Protein AF-G0ER15-F1 (afdb_monomer)

Nearest PDB structures (foldseek):
  7dgq-assembly1_B4  TM=2.755E-01  e=6.341E+00  Bos taurus

Solvent-accessible surface area (backbone atoms only — not comparable to full-atom values): 5837 Å² total; per-residue (Å²): 134,84,82,77,78,90,51,101,78,52,51,32,59,60,41,42,34,57,52,46,57,69,34,76,68,23,51,53,34,45,20,52,54,50,16,63,75,69,75,44,91,45,53,41,68,58,52,49,43,34,42,40,86,92,47,91,86,38,75,68,53,70,68,59,52,52,49,53,39,52,54,33,47,76,68,66,45,87,69,47,60,48,25,57,38,28,49,28,46,77,70,81,41,79,70,76,86,79,134

Radius of gyration: 13.3 Å; Cα contacts (8 Å, |Δi|>4): 97; chains: 1; bounding box: 30×38×35 Å

Sequence (99 aa):
MVSVKIGNDINQHEALYSLASRYPGSIEGLAQAMGRRLGRQMYPNVLRNKLRPGIDTHHLNFEEYSLILELCEEAKLDGWQIPMRALCWRHGMVAIPLP

InterPro domains:
  IPR009679 Bacteriophage 186, CII-like [PF06892] (12-99)

Organism: Cupriavidus necator (strain ATCC 43291 / DSM 13513 / CCUG 52238 / LMG 8453 / N-1) (NCBI:txid1042878)

Foldseek 3Di:
DPPPPPDLPDALLNVLQVLQQPFVVGLQVLQVVVCVVVVHHRDSVLSCLQRDPPRPPRHDDPVNSVVSLVSSVVSVPPPSCVSVQSVQSVVVGGDDDDD

Mean predicted aligned error: 5.2 Å

Secondary structure (DSSP, 8-state):
-------TT--HHHHHHHHHHTSTTHHHHHHHHHHHHTTS---HHHHHHHHSTT--SS---HHHHHHHHHHHHHTT-TTTTHHHHHHHHHTT-------

Structure (mmCIF, N/CA/C/O backbone):
data_AF-G0ER15-F1
#
_entry.id   AF-G0ER15-F1
#
loop_
_atom_site.group_PDB
_atom_site.id
_atom_site.type_symbol
_atom_site.label_atom_id
_atom_site.label_alt_id
_atom_site.label_comp_id
_atom_site.label_asym_id
_atom_site.label_entity_id
_atom_site.label_seq_id
_atom_site.pdbx_PDB_ins_code
_atom_site.Cartn_x
_atom_site.Cartn_y
_atom_site.Cartn_z
_atom_site.occupancy
_atom_site.B_iso_or_equiv
_atom_site.auth_seq_id
_atom_site.auth_comp_id
_atom_site.auth_asym_id
_atom_site.auth_atom_id
_atom_site.pdbx_PDB_model_num
ATOM 1 N N . MET A 1 1 ? -14.832 -6.820 -16.062 1.00 32.91 1 MET A N 1
ATOM 2 C CA . MET A 1 1 ? -13.461 -7.363 -16.185 1.00 32.91 1 MET A CA 1
ATOM 3 C C . MET A 1 1 ? -12.517 -6.191 -16.404 1.00 32.91 1 MET A C 1
ATOM 5 O O . MET A 1 1 ? -12.464 -5.663 -17.505 1.00 32.91 1 MET A O 1
ATOM 9 N N . VAL A 1 2 ? -11.864 -5.699 -15.350 1.00 35.69 2 VAL A N 1
ATOM 10 C CA . VAL A 1 2 ? -10.819 -4.677 -15.507 1.00 35.69 2 VAL A CA 1
ATOM 11 C C . VAL A 1 2 ? -9.559 -5.423 -15.927 1.00 35.69 2 VAL A C 1
ATOM 13 O O . VAL A 1 2 ? -9.053 -6.247 -15.173 1.00 35.69 2 VAL A O 1
ATOM 16 N N . SER A 1 3 ? -9.116 -5.197 -17.162 1.00 35.44 3 SER A N 1
ATOM 17 C CA . SER A 1 3 ? -7.884 -5.778 -17.691 1.00 35.44 3 SER A CA 1
ATOM 18 C C . SER A 1 3 ? -6.703 -5.184 -16.925 1.00 35.44 3 SER A C 1
ATOM 20 O O . SER A 1 3 ? -6.304 -4.041 -17.159 1.00 35.44 3 SER A O 1
ATOM 22 N N . VAL A 1 4 ? -6.186 -5.928 -15.948 1.00 46.97 4 VAL A N 1
ATOM 23 C CA . VAL A 1 4 ? -4.938 -5.588 -15.267 1.00 46.97 4 VAL A CA 1
ATOM 24 C C . VAL A 1 4 ? -3.830 -5.847 -16.279 1.00 46.97 4 VAL A C 1
ATOM 26 O O . VAL A 1 4 ? -3.452 -6.992 -16.515 1.00 46.97 4 VAL A O 1
ATOM 29 N N . LYS A 1 5 ? -3.347 -4.784 -16.933 1.00 44.53 5 LYS A N 1
ATOM 30 C CA . LYS A 1 5 ? -2.142 -4.853 -17.762 1.00 44.53 5 LYS A CA 1
ATOM 31 C C . LYS A 1 5 ? -1.021 -5.423 -16.893 1.00 44.53 5 LYS A C 1
ATOM 33 O O . LYS A 1 5 ? -0.553 -4.751 -15.982 1.00 44.53 5 LYS A O 1
ATOM 38 N N . ILE A 1 6 ? -0.590 -6.651 -17.163 1.00 51.06 6 ILE A N 1
ATOM 39 C CA . ILE A 1 6 ? 0.657 -7.195 -16.619 1.00 51.06 6 ILE A CA 1
ATOM 40 C C . ILE A 1 6 ? 1.770 -6.605 -17.489 1.00 51.06 6 ILE A C 1
ATOM 42 O O . ILE A 1 6 ? 2.244 -7.224 -18.434 1.00 51.06 6 ILE A O 1
ATOM 46 N N . GLY A 1 7 ? 2.054 -5.320 -17.278 1.00 46.75 7 GLY A N 1
ATOM 47 C CA . GLY A 1 7 ? 3.042 -4.575 -18.042 1.00 46.75 7 GLY A CA 1
ATOM 48 C C . GLY A 1 7 ? 4.376 -4.596 -17.319 1.00 46.75 7 GLY A C 1
ATOM 49 O O . GLY A 1 7 ? 4.464 -4.119 -16.191 1.00 46.75 7 GLY A O 1
ATOM 50 N N . ASN A 1 8 ? 5.403 -5.092 -18.000 1.00 52.25 8 ASN A N 1
ATOM 51 C CA . ASN A 1 8 ? 6.812 -5.049 -17.600 1.00 52.25 8 ASN A CA 1
ATOM 52 C C . ASN A 1 8 ? 7.324 -3.632 -17.239 1.00 52.25 8 ASN A C 1
ATOM 54 O O . ASN A 1 8 ? 8.384 -3.493 -16.639 1.00 52.25 8 ASN A O 1
ATOM 58 N N . ASP A 1 9 ? 6.549 -2.599 -17.595 1.00 55.41 9 ASP A N 1
ATOM 59 C CA . ASP A 1 9 ? 6.850 -1.172 -17.440 1.00 55.41 9 ASP A CA 1
ATOM 60 C C . ASP A 1 9 ? 6.028 -0.472 -16.340 1.00 55.41 9 ASP A C 1
ATOM 62 O O . ASP A 1 9 ? 6.046 0.755 -16.237 1.00 55.41 9 ASP A O 1
ATOM 66 N N . ILE A 1 10 ? 5.256 -1.205 -15.528 1.00 71.56 10 ILE A N 1
ATOM 67 C CA . ILE A 1 10 ? 4.477 -0.575 -14.455 1.00 71.56 10 ILE A CA 1
ATOM 68 C C . ILE A 1 10 ? 5.422 -0.020 -13.386 1.00 71.56 10 ILE A C 1
ATOM 70 O O . ILE A 1 10 ? 6.165 -0.758 -12.742 1.00 71.56 10 ILE A O 1
ATOM 74 N N . ASN A 1 11 ? 5.345 1.290 -13.148 1.00 87.31 11 ASN A N 1
ATOM 75 C CA . ASN A 1 11 ? 6.025 1.928 -12.030 1.00 87.31 11 ASN A CA 1
ATOM 76 C C . ASN A 1 11 ? 5.450 1.399 -10.704 1.00 87.31 11 ASN A C 1
ATOM 78 O O . ASN A 1 11 ? 4.236 1.415 -10.487 1.00 87.31 11 ASN A O 1
ATOM 82 N N . GLN A 1 12 ? 6.316 0.963 -9.787 1.00 90.75 12 GLN A N 1
ATOM 83 C CA . GLN A 1 12 ? 5.904 0.381 -8.508 1.00 90.75 12 GLN A CA 1
ATOM 84 C C . GLN A 1 12 ? 5.039 1.330 -7.660 1.00 90.75 12 GLN A C 1
ATOM 86 O O . GLN A 1 12 ? 4.177 0.874 -6.912 1.00 90.75 12 GLN A O 1
ATOM 91 N N . HIS A 1 13 ? 5.244 2.645 -7.784 1.00 90.06 13 HIS A N 1
ATOM 92 C CA . HIS A 1 13 ? 4.464 3.658 -7.076 1.00 90.06 13 HIS A CA 1
ATOM 93 C C . HIS A 1 13 ? 3.063 3.805 -7.683 1.00 90.06 13 HIS A C 1
ATOM 95 O O . HIS A 1 13 ? 2.077 3.821 -6.951 1.00 90.06 13 HIS A O 1
ATOM 101 N N . GLU A 1 14 ? 2.942 3.829 -9.011 1.00 91.25 14 GLU A N 1
ATOM 102 C CA . GLU A 1 14 ? 1.634 3.855 -9.681 1.00 91.25 14 GLU A CA 1
ATOM 103 C C . GLU A 1 14 ? 0.825 2.588 -9.385 1.00 91.25 14 GLU A C 1
ATOM 105 O O . GLU A 1 14 ? -0.373 2.665 -9.100 1.00 91.25 14 GLU A O 1
ATOM 110 N N . ALA A 1 15 ? 1.489 1.426 -9.376 1.00 93.56 15 ALA A N 1
ATOM 111 C CA . ALA A 1 15 ? 0.881 0.169 -8.955 1.00 93.56 15 ALA A CA 1
ATOM 112 C C . ALA A 1 15 ? 0.342 0.254 -7.524 1.00 93.56 15 ALA A C 1
ATOM 114 O O . ALA A 1 15 ? -0.790 -0.161 -7.267 1.00 93.56 15 ALA A O 1
ATOM 115 N N . LEU A 1 16 ? 1.142 0.798 -6.601 1.00 95.12 16 LEU A N 1
ATOM 116 C CA . LEU A 1 16 ? 0.761 0.938 -5.201 1.00 95.12 16 LEU A CA 1
ATOM 117 C C . LEU A 1 16 ? -0.414 1.903 -5.029 1.00 95.12 16 LEU A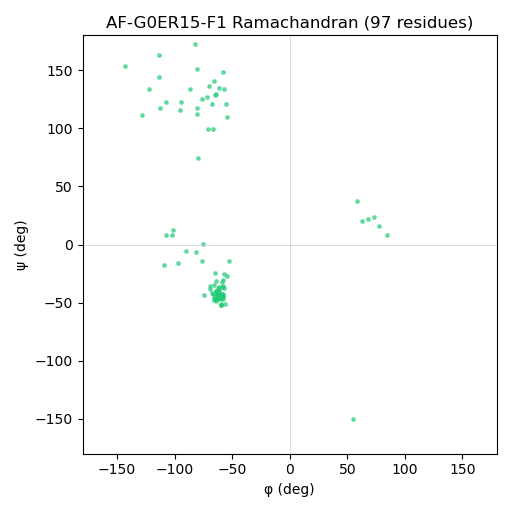 C 1
ATOM 119 O O . LEU A 1 16 ? -1.361 1.577 -4.319 1.00 95.12 16 LEU A O 1
ATOM 123 N N . TYR A 1 17 ? -0.395 3.054 -5.707 1.00 93.94 17 TYR A N 1
ATOM 124 C CA . TYR A 1 17 ? -1.503 4.011 -5.686 1.00 93.94 17 TYR A CA 1
ATOM 125 C C . TYR A 1 17 ? -2.801 3.378 -6.199 1.00 93.94 17 TYR A C 1
ATOM 127 O O . TYR A 1 17 ? -3.848 3.472 -5.554 1.00 93.94 17 TYR A O 1
ATOM 135 N N . SER A 1 18 ? -2.725 2.677 -7.333 1.00 93.88 18 SER A N 1
ATOM 136 C CA . SER A 1 18 ? -3.863 1.966 -7.919 1.00 93.88 18 SER A CA 1
ATOM 137 C C . SER A 1 18 ? -4.413 0.896 -6.971 1.00 93.88 18 SER A C 1
ATOM 139 O O . SER A 1 18 ? -5.622 0.829 -6.743 1.00 93.88 18 SER A O 1
ATOM 141 N N . LEU A 1 19 ? -3.544 0.093 -6.353 1.00 96.12 19 LEU A N 1
ATOM 142 C CA . LEU A 1 19 ? -3.931 -0.895 -5.347 1.00 96.12 19 LEU A CA 1
ATOM 143 C C . LEU A 1 19 ? -4.615 -0.240 -4.136 1.00 96.12 19 LEU A C 1
ATOM 145 O O . LEU A 1 19 ? -5.734 -0.620 -3.800 1.00 96.12 19 LEU A O 1
ATOM 149 N N . ALA A 1 20 ? -3.992 0.780 -3.545 1.00 96.19 20 ALA A N 1
ATOM 150 C CA . ALA A 1 20 ? -4.511 1.494 -2.381 1.00 96.19 20 ALA A CA 1
ATOM 151 C C . ALA A 1 20 ? -5.888 2.127 -2.642 1.00 96.19 20 ALA A C 1
ATOM 153 O O . ALA A 1 20 ? -6.760 2.109 -1.776 1.00 96.19 20 ALA A O 1
ATOM 154 N N . SER A 1 21 ? -6.124 2.635 -3.856 1.00 95.38 21 SER A N 1
ATOM 155 C CA . SER A 1 21 ? -7.409 3.234 -4.241 1.00 95.38 21 SER A CA 1
ATOM 156 C C . SER A 1 21 ? -8.577 2.238 -4.261 1.00 95.38 21 SER A C 1
ATOM 158 O O . SER A 1 21 ? -9.728 2.646 -4.090 1.00 95.38 21 SER A O 1
ATOM 160 N N . ARG A 1 22 ? -8.277 0.941 -4.433 1.00 96.81 22 ARG A N 1
ATOM 161 C CA . ARG A 1 22 ? -9.243 -0.167 -4.469 1.00 96.81 22 ARG A CA 1
ATOM 162 C C . ARG A 1 22 ? -9.517 -0.775 -3.091 1.00 96.81 22 ARG A C 1
ATOM 164 O O . ARG A 1 22 ? -10.382 -1.641 -2.994 1.00 96.81 22 ARG A O 1
ATOM 171 N N . TYR A 1 23 ? -8.803 -0.350 -2.048 1.00 98.38 23 TYR A N 1
ATOM 172 C CA . TYR A 1 23 ? -8.999 -0.861 -0.692 1.00 98.38 23 TYR A CA 1
ATOM 173 C C . TYR A 1 23 ? -10.449 -0.658 -0.206 1.00 98.38 23 TYR A C 1
ATOM 175 O O . TYR A 1 23 ? -11.084 0.321 -0.610 1.00 98.38 23 TYR A O 1
ATOM 183 N N . PRO A 1 24 ? -11.016 -1.537 0.647 1.00 97.94 24 PRO A N 1
ATOM 184 C CA . PRO A 1 24 ? -12.337 -1.314 1.230 1.00 97.94 24 PRO A CA 1
ATOM 185 C C . PRO A 1 24 ? -12.422 0.027 1.972 1.00 97.94 24 PRO A C 1
ATOM 187 O O . PRO A 1 24 ? -11.671 0.289 2.908 1.00 97.94 24 PRO A O 1
ATOM 190 N N . GLY A 1 25 ? -13.340 0.897 1.548 1.00 96.94 25 GLY A N 1
ATOM 191 C CA . GLY A 1 25 ? -13.402 2.276 2.048 1.00 96.94 25 GLY A CA 1
ATOM 192 C C . GLY A 1 25 ? -12.356 3.216 1.434 1.00 96.94 25 GLY A C 1
ATOM 193 O O . GLY A 1 25 ? -12.137 4.300 1.965 1.00 96.94 25 GLY A O 1
ATOM 194 N N . SER A 1 26 ? -11.728 2.824 0.322 1.00 96.06 26 SER A N 1
ATOM 195 C CA . SER A 1 26 ? -10.701 3.577 -0.403 1.00 96.06 26 SER A CA 1
ATOM 196 C C . SER A 1 26 ? -9.519 3.984 0.496 1.00 96.06 26 SER A C 1
ATOM 198 O O . SER A 1 26 ? -9.181 3.293 1.460 1.00 96.06 26 SER A O 1
ATOM 200 N N . ILE A 1 27 ? -8.871 5.107 0.182 1.00 96.81 27 ILE A N 1
ATOM 201 C CA . ILE A 1 27 ? -7.739 5.652 0.943 1.00 96.81 27 ILE A CA 1
ATOM 202 C C . ILE A 1 27 ? -8.118 5.949 2.399 1.00 96.81 27 ILE A C 1
ATOM 204 O O . ILE A 1 27 ? -7.283 5.818 3.290 1.00 96.81 27 ILE A O 1
ATOM 208 N N . GLU A 1 28 ? -9.365 6.328 2.664 1.00 97.75 28 GLU A N 1
ATOM 209 C CA . GLU A 1 28 ? -9.876 6.604 4.004 1.00 97.75 28 GLU A CA 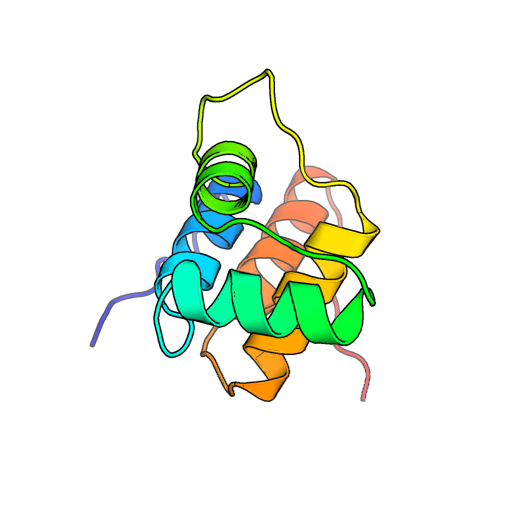1
ATOM 210 C C . GLU A 1 28 ? -9.891 5.337 4.869 1.00 97.75 28 GLU A C 1
ATOM 212 O O . GLU A 1 28 ? -9.382 5.349 5.993 1.00 97.75 28 GLU A O 1
ATOM 217 N N . GLY A 1 29 ? -10.412 4.234 4.326 1.00 98.31 29 GLY A N 1
ATOM 218 C CA . GLY A 1 29 ? -10.408 2.929 4.986 1.00 98.31 29 GLY A CA 1
ATOM 219 C C . GLY A 1 29 ? -8.991 2.404 5.209 1.00 98.31 29 GLY A C 1
ATOM 220 O O . GLY A 1 29 ? -8.664 1.951 6.309 1.00 98.31 29 GLY A O 1
ATOM 221 N N . LEU A 1 30 ? -8.118 2.553 4.209 1.00 98.44 30 LEU A N 1
ATOM 222 C CA . LEU A 1 30 ? -6.717 2.148 4.319 1.00 98.44 30 LEU A CA 1
ATOM 223 C C . LEU A 1 30 ? -5.980 2.958 5.391 1.00 98.44 30 LEU A C 1
ATOM 225 O O . LEU A 1 30 ? -5.291 2.383 6.229 1.00 98.44 30 LEU A O 1
ATOM 229 N N . ALA A 1 31 ? -6.160 4.281 5.422 1.00 98.19 31 ALA A N 1
ATOM 230 C CA . ALA A 1 31 ? -5.569 5.140 6.443 1.00 98.19 31 ALA A CA 1
ATOM 231 C C . ALA A 1 31 ? -6.027 4.732 7.849 1.00 98.19 31 ALA A C 1
ATOM 233 O O . ALA A 1 31 ? -5.208 4.640 8.763 1.00 98.19 31 ALA A O 1
ATOM 234 N N . GLN A 1 32 ? -7.313 4.419 8.024 1.00 98.31 32 GLN A N 1
ATOM 235 C CA . GLN A 1 32 ? -7.819 3.935 9.303 1.00 98.31 32 GLN A CA 1
ATOM 236 C C . GLN A 1 32 ? -7.169 2.602 9.707 1.00 98.31 32 GLN A C 1
ATOM 238 O O . GLN A 1 32 ? -6.743 2.458 10.855 1.00 98.31 32 GLN A O 1
ATOM 243 N N . ALA A 1 33 ? -7.068 1.643 8.784 1.00 98.44 33 ALA A N 1
ATOM 244 C CA . ALA A 1 33 ? -6.446 0.344 9.034 1.00 98.44 33 ALA A CA 1
ATOM 245 C C 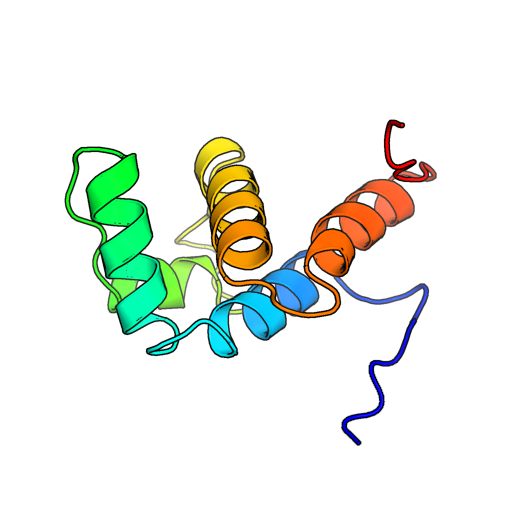. ALA A 1 33 ? -4.953 0.477 9.382 1.00 98.44 33 ALA A C 1
ATOM 247 O O . ALA A 1 33 ? -4.503 -0.065 10.395 1.00 98.44 33 ALA A O 1
ATOM 248 N N . MET A 1 34 ? -4.210 1.283 8.616 1.00 98.25 34 MET A N 1
ATOM 249 C CA . MET A 1 34 ? -2.812 1.613 8.903 1.00 98.25 34 MET A CA 1
ATOM 250 C C . MET A 1 34 ? -2.663 2.263 10.277 1.00 98.25 34 MET A C 1
ATOM 252 O O . MET A 1 34 ? -1.772 1.894 11.036 1.00 98.25 34 MET A O 1
ATOM 256 N N . GLY A 1 35 ? -3.542 3.206 10.626 1.00 97.50 35 GLY A N 1
ATOM 257 C CA . GLY A 1 35 ? -3.471 3.888 11.913 1.00 97.50 35 GLY A CA 1
ATOM 258 C C . GLY A 1 35 ? -3.657 2.943 13.104 1.00 97.50 35 GLY A C 1
ATOM 259 O O . GLY A 1 35 ? -2.953 3.057 14.106 1.00 97.50 35 GLY A O 1
ATOM 260 N N . ARG A 1 36 ? -4.551 1.952 12.969 1.00 97.62 36 ARG A N 1
ATOM 261 C CA . ARG A 1 36 ? -4.736 0.896 13.977 1.00 97.62 36 ARG A CA 1
ATOM 262 C C . ARG A 1 36 ? -3.491 0.020 14.118 1.00 97.62 36 ARG A C 1
ATOM 264 O O . ARG A 1 36 ? -3.064 -0.223 15.240 1.00 97.62 36 ARG A O 1
ATOM 271 N N . ARG A 1 37 ? -2.899 -0.430 13.005 1.00 97.12 37 ARG A N 1
ATOM 272 C CA . ARG A 1 37 ? -1.715 -1.311 13.017 1.00 97.12 37 ARG A CA 1
ATOM 273 C C . ARG A 1 37 ? -0.452 -0.613 13.519 1.00 97.12 37 ARG A C 1
ATOM 275 O O . ARG A 1 37 ? 0.311 -1.211 14.263 1.00 97.12 37 ARG A O 1
ATOM 282 N N . LEU A 1 38 ? -0.256 0.654 13.158 1.00 95.06 38 LEU A N 1
ATOM 283 C CA . LEU A 1 38 ? 0.922 1.433 13.551 1.00 95.06 38 LEU A CA 1
ATOM 284 C C . LEU A 1 38 ? 0.824 2.028 14.966 1.00 95.06 38 LEU A C 1
ATOM 286 O O . LEU A 1 38 ? 1.776 2.661 15.416 1.00 95.06 38 LEU A O 1
ATOM 290 N N . GLY A 1 39 ? -0.327 1.913 15.642 1.00 95.69 39 GLY A N 1
ATOM 291 C CA . GLY A 1 39 ? -0.549 2.532 16.954 1.00 95.69 39 GLY A CA 1
ATOM 292 C C . GLY A 1 39 ? -0.480 4.066 16.941 1.00 95.69 39 GLY A C 1
ATOM 293 O O . GLY A 1 39 ? -0.263 4.685 17.980 1.00 95.69 39 GLY A O 1
ATOM 294 N N . ARG A 1 40 ? -0.641 4.698 15.771 1.00 93.94 40 ARG A N 1
ATOM 295 C CA . ARG A 1 40 ? -0.604 6.157 15.594 1.00 93.94 40 ARG A CA 1
ATOM 2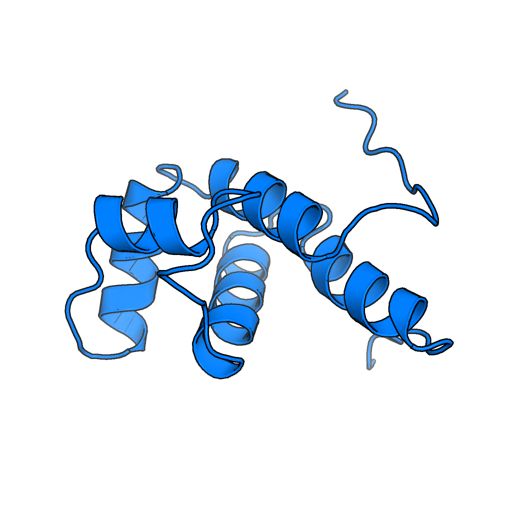96 C C . ARG A 1 40 ? -1.615 6.599 14.556 1.00 93.94 40 ARG A C 1
ATOM 298 O O . ARG A 1 40 ? -1.930 5.863 13.630 1.00 93.94 40 ARG A O 1
ATOM 305 N N . GLN A 1 41 ? -2.083 7.835 14.656 1.00 95.31 41 GLN A N 1
ATOM 306 C CA . GLN A 1 41 ? -3.019 8.365 13.674 1.00 95.31 41 GLN 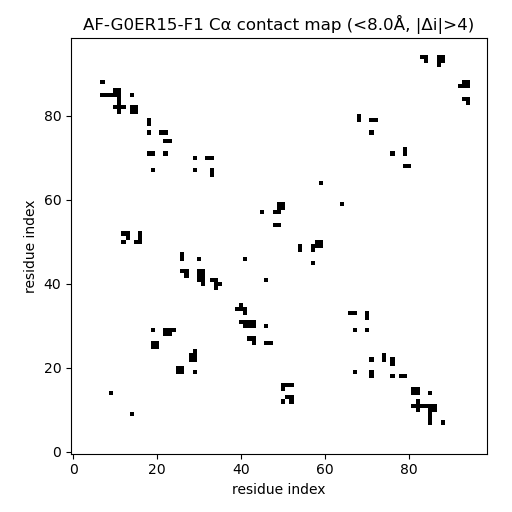A CA 1
ATOM 307 C C . GLN A 1 41 ? -2.373 8.465 12.283 1.00 95.31 41 GLN A C 1
ATOM 309 O O . GLN A 1 41 ? -1.304 9.055 12.115 1.00 95.31 41 GLN A O 1
ATOM 314 N N . MET A 1 42 ? -3.053 7.908 11.281 1.00 96.00 42 MET A N 1
ATOM 315 C CA . MET A 1 42 ? -2.745 8.098 9.867 1.00 96.00 42 MET A CA 1
ATOM 316 C C . MET A 1 42 ? -3.889 8.886 9.236 1.00 96.00 42 MET A C 1
ATOM 318 O O . MET A 1 42 ? -5.034 8.437 9.228 1.00 96.00 42 MET A O 1
ATOM 322 N N . TYR A 1 43 ? -3.587 10.081 8.735 1.00 96.12 43 TYR A N 1
ATOM 323 C CA . TYR A 1 43 ? -4.596 10.949 8.138 1.00 96.12 43 TYR A CA 1
ATOM 324 C C . TYR A 1 43 ? -4.780 10.620 6.646 1.00 96.12 43 TYR A C 1
ATOM 326 O O . TYR A 1 43 ? -3.779 10.531 5.927 1.00 96.12 43 TYR A O 1
ATOM 334 N N . PRO A 1 44 ? -6.021 10.493 6.135 1.00 96.12 44 PRO A N 1
ATOM 335 C CA . PRO A 1 44 ? -6.266 10.138 4.733 1.00 96.12 44 PRO A CA 1
ATOM 336 C C . PRO A 1 44 ? -5.647 11.103 3.715 1.00 96.12 44 PRO A C 1
ATOM 338 O O . PRO A 1 44 ? -5.182 10.680 2.661 1.00 96.12 44 PRO A O 1
ATOM 341 N N . ASN A 1 45 ? -5.609 12.404 4.013 1.00 94.62 45 ASN A N 1
ATOM 342 C CA . ASN A 1 45 ? -4.967 13.408 3.157 1.00 94.62 45 ASN A CA 1
ATOM 343 C C . ASN A 1 45 ? -3.441 13.228 3.098 1.00 94.62 45 ASN A C 1
ATOM 345 O O . ASN A 1 45 ? -2.864 13.306 2.018 1.00 94.62 45 ASN A O 1
ATOM 349 N N . VAL A 1 46 ? -2.798 12.930 4.231 1.00 94.19 46 VAL A N 1
ATOM 350 C CA . VAL A 1 46 ? -1.362 12.637 4.295 1.00 94.19 46 VAL A CA 1
ATOM 351 C C . VAL A 1 46 ? -1.058 11.359 3.524 1.00 94.19 46 VAL A C 1
ATOM 353 O O . VAL A 1 46 ? -0.151 11.361 2.698 1.00 94.19 46 VAL A O 1
ATOM 356 N N . LEU A 1 47 ? -1.839 10.292 3.724 1.00 95.94 47 LEU A N 1
ATOM 357 C CA . LEU A 1 47 ? -1.661 9.037 2.991 1.00 95.94 47 LEU A CA 1
ATOM 358 C C . LEU A 1 47 ? -1.858 9.227 1.480 1.00 95.94 47 LEU A C 1
ATOM 360 O O . LEU A 1 47 ? -1.046 8.758 0.686 1.00 95.94 47 LEU A O 1
ATOM 364 N N . ARG A 1 48 ? -2.890 9.974 1.074 1.00 93.81 48 ARG A N 1
ATOM 365 C CA . ARG A 1 48 ? -3.120 10.329 -0.331 1.00 93.81 48 ARG A CA 1
ATOM 366 C C . ARG A 1 48 ? -1.929 11.086 -0.914 1.00 93.81 48 ARG A C 1
ATOM 368 O O . ARG A 1 48 ? -1.499 10.751 -2.010 1.00 93.81 48 ARG A O 1
ATOM 375 N N . ASN A 1 49 ? -1.379 12.057 -0.185 1.00 93.38 49 ASN A N 1
ATOM 376 C CA . ASN A 1 49 ? -0.201 12.797 -0.634 1.00 93.38 49 ASN A CA 1
ATOM 377 C C . ASN A 1 49 ? 1.031 11.897 -0.756 1.00 93.38 49 ASN A C 1
ATOM 379 O O . ASN A 1 49 ? 1.767 12.021 -1.726 1.00 93.38 49 ASN A O 1
ATOM 383 N N . LYS A 1 50 ? 1.213 10.968 0.187 1.00 93.44 50 LYS A N 1
ATOM 384 C CA . LYS A 1 50 ? 2.305 9.988 0.166 1.00 93.44 50 LYS A CA 1
ATOM 385 C C . LYS A 1 50 ? 2.247 9.020 -1.019 1.00 93.44 50 LYS A C 1
ATOM 387 O O . LYS A 1 50 ? 3.290 8.542 -1.446 1.00 93.44 50 LYS A O 1
ATOM 392 N N . LEU A 1 51 ? 1.044 8.700 -1.496 1.00 92.19 51 LEU A N 1
ATOM 393 C CA . LEU A 1 51 ? 0.809 7.729 -2.568 1.00 92.19 51 LEU A CA 1
ATOM 394 C C . LEU A 1 51 ? 0.633 8.363 -3.954 1.00 92.19 51 LEU A C 1
ATOM 396 O O . LEU A 1 51 ? 0.612 7.649 -4.954 1.00 92.19 51 LEU A O 1
ATOM 400 N N . ARG A 1 52 ? 0.391 9.674 -4.042 1.00 87.94 52 ARG A N 1
ATOM 401 C CA . ARG A 1 52 ? 0.089 10.312 -5.325 1.00 87.94 52 ARG A CA 1
ATOM 402 C C . ARG A 1 52 ? 1.361 10.363 -6.183 1.00 87.94 52 ARG A C 1
ATOM 404 O O . ARG A 1 52 ? 2.355 10.940 -5.738 1.00 87.94 52 ARG A O 1
ATOM 411 N N . PRO A 1 53 ? 1.328 9.861 -7.432 1.00 80.62 53 PRO A N 1
ATOM 412 C CA . PRO A 1 53 ? 2.441 10.042 -8.356 1.00 80.62 53 PRO A CA 1
ATOM 413 C C . PRO A 1 53 ? 2.754 11.536 -8.550 1.00 80.62 53 PRO A C 1
ATOM 415 O O . PRO A 1 53 ? 1.838 12.341 -8.734 1.00 80.62 53 PRO A O 1
ATOM 418 N N . GLY A 1 54 ? 4.036 11.904 -8.493 1.00 77.88 54 GLY A N 1
ATOM 419 C CA . GLY A 1 54 ? 4.508 13.281 -8.689 1.00 77.88 54 GLY A CA 1
ATOM 420 C C . GLY A 1 54 ? 4.473 14.194 -7.455 1.00 77.88 54 GLY A C 1
ATOM 421 O O . GLY A 1 54 ? 4.693 15.393 -7.600 1.00 77.88 54 GLY A O 1
ATOM 422 N N . ILE A 1 55 ? 4.178 13.674 -6.254 1.00 77.56 55 ILE A N 1
ATOM 423 C CA . ILE A 1 55 ? 4.421 14.403 -4.998 1.00 77.56 55 ILE A CA 1
ATOM 424 C C . ILE A 1 55 ? 5.769 13.975 -4.411 1.00 77.56 55 ILE A C 1
ATOM 426 O O . ILE A 1 55 ? 5.927 12.845 -3.955 1.00 77.56 55 ILE A O 1
ATOM 430 N N . ASP A 1 56 ? 6.705 14.924 -4.344 1.00 73.25 56 ASP A N 1
ATOM 431 C CA . ASP A 1 56 ? 8.092 14.665 -3.924 1.00 73.25 56 ASP A CA 1
ATOM 432 C C . ASP A 1 56 ? 8.389 15.096 -2.477 1.00 73.25 56 ASP A C 1
ATOM 434 O O . ASP A 1 56 ? 9.533 15.124 -2.042 1.00 73.25 56 ASP A O 1
ATOM 438 N N . THR A 1 57 ? 7.363 15.489 -1.720 1.00 76.50 57 THR A N 1
ATOM 439 C CA . THR A 1 57 ? 7.525 16.037 -0.358 1.00 76.50 57 THR A CA 1
ATOM 440 C C . THR A 1 57 ? 7.031 15.103 0.738 1.00 76.50 57 THR A C 1
ATOM 442 O O . THR A 1 57 ? 7.371 15.279 1.905 1.00 76.50 57 THR A O 1
ATOM 445 N N . HIS A 1 58 ? 6.210 14.119 0.384 1.00 80.19 58 HIS A N 1
ATOM 446 C CA . HIS A 1 58 ? 5.622 13.169 1.315 1.00 80.19 58 HIS A CA 1
ATOM 447 C C . HIS A 1 58 ? 5.917 11.778 0.779 1.00 80.19 58 HIS A C 1
ATOM 449 O O . HIS A 1 58 ? 5.385 11.389 -0.253 1.00 80.19 58 HIS A O 1
ATOM 455 N N . HIS A 1 59 ? 6.771 11.034 1.473 1.00 85.38 59 HIS A N 1
ATOM 456 C CA . HIS A 1 59 ? 7.167 9.699 1.043 1.00 85.38 59 HIS A CA 1
ATOM 457 C C . HIS A 1 59 ? 6.653 8.643 2.014 1.00 85.38 59 HIS A C 1
ATOM 459 O O . HIS A 1 59 ? 6.604 8.856 3.232 1.00 85.38 59 HIS A O 1
ATOM 465 N N . LEU A 1 60 ? 6.269 7.495 1.460 1.00 91.19 60 LEU A N 1
ATOM 466 C CA . LEU A 1 60 ? 6.170 6.268 2.236 1.00 91.19 60 LEU A CA 1
ATOM 467 C C . LEU A 1 60 ? 7.576 5.808 2.605 1.00 91.19 60 LEU A C 1
ATOM 469 O O . LEU A 1 60 ? 8.474 5.809 1.762 1.00 91.19 60 LEU A O 1
ATOM 473 N N . ASN A 1 61 ? 7.756 5.384 3.852 1.00 91.81 61 ASN A N 1
ATOM 474 C CA . ASN A 1 61 ? 8.901 4.546 4.188 1.00 91.81 61 ASN A CA 1
ATOM 475 C C . ASN A 1 61 ? 8.605 3.075 3.829 1.00 91.81 61 ASN A C 1
ATOM 477 O O . ASN A 1 61 ? 7.489 2.726 3.437 1.00 91.81 61 ASN A O 1
ATOM 481 N N . PHE A 1 62 ? 9.614 2.210 3.945 1.00 92.75 62 PHE A N 1
ATOM 482 C CA . PHE A 1 62 ? 9.479 0.806 3.553 1.00 92.75 62 PHE A CA 1
ATOM 483 C C . PHE A 1 62 ? 8.485 0.027 4.431 1.00 92.75 62 PHE A C 1
ATOM 485 O O . PHE A 1 62 ? 7.731 -0.790 3.913 1.00 92.75 62 PHE A O 1
ATOM 492 N N . GLU A 1 63 ? 8.416 0.339 5.727 1.00 94.75 63 GLU A N 1
ATOM 493 C CA . GLU A 1 63 ? 7.437 -0.253 6.651 1.00 94.75 63 GLU A CA 1
ATOM 494 C C . GLU A 1 63 ? 5.998 0.087 6.244 1.00 94.75 63 GLU A C 1
ATOM 496 O O . GLU A 1 63 ? 5.140 -0.785 6.150 1.00 94.75 63 GLU A O 1
ATOM 501 N N . GLU A 1 64 ? 5.724 1.357 5.935 1.00 95.94 64 GLU A N 1
ATOM 502 C CA . GLU A 1 64 ? 4.412 1.801 5.462 1.00 95.94 64 GLU A CA 1
ATOM 503 C C . GLU A 1 64 ? 4.062 1.162 4.113 1.00 95.94 64 GLU A C 1
ATOM 505 O O . GLU A 1 64 ? 2.920 0.757 3.912 1.00 95.94 64 GLU A O 1
ATOM 510 N N . TYR A 1 65 ? 5.034 1.041 3.205 1.00 96.38 65 TYR A N 1
ATOM 511 C CA . TYR A 1 65 ? 4.861 0.346 1.930 1.00 96.38 65 TYR A CA 1
ATOM 512 C C . TYR A 1 65 ? 4.479 -1.126 2.141 1.00 96.38 65 TYR A C 1
ATOM 514 O O . TYR A 1 65 ? 3.479 -1.583 1.589 1.00 96.38 65 TYR A O 1
ATOM 522 N N . SER A 1 66 ? 5.245 -1.849 2.963 1.00 96.81 66 SER A N 1
ATOM 523 C CA . SER A 1 66 ? 5.015 -3.267 3.257 1.00 96.81 66 SER A CA 1
ATOM 524 C C . SER A 1 66 ? 3.657 -3.486 3.921 1.00 96.81 66 SER A C 1
ATOM 526 O O . SER A 1 66 ? 2.888 -4.341 3.487 1.00 96.81 66 SER A O 1
ATOM 528 N N . LEU A 1 67 ? 3.311 -2.648 4.902 1.00 98.12 67 LEU A N 1
ATOM 529 C CA . LEU A 1 67 ? 2.032 -2.720 5.602 1.00 98.12 67 LEU A CA 1
ATOM 530 C C . LEU A 1 67 ? 0.836 -2.498 4.667 1.00 98.12 67 LEU A C 1
ATOM 532 O O . LEU A 1 67 ? -0.203 -3.132 4.831 1.00 98.12 67 LEU A O 1
ATOM 536 N N . ILE A 1 68 ? 0.952 -1.607 3.677 1.00 98.12 68 ILE A N 1
ATOM 537 C CA . ILE A 1 68 ? -0.115 -1.419 2.685 1.00 98.12 68 ILE A CA 1
ATOM 538 C C . ILE A 1 68 ? -0.346 -2.713 1.897 1.00 98.12 68 ILE A C 1
ATOM 540 O O . ILE A 1 68 ? -1.501 -3.060 1.652 1.00 98.12 68 ILE A O 1
ATOM 544 N N . LEU A 1 69 ? 0.717 -3.431 1.518 1.00 98.06 69 LEU A N 1
ATOM 545 C CA . LEU A 1 69 ? 0.587 -4.710 0.816 1.00 98.06 69 LEU A CA 1
ATOM 546 C C . LEU A 1 69 ? -0.062 -5.777 1.702 1.00 98.06 69 LEU A C 1
ATOM 548 O O . LEU A 1 69 ? -1.010 -6.408 1.245 1.00 98.06 69 LEU A O 1
ATOM 552 N N . GLU A 1 70 ? 0.379 -5.906 2.958 1.00 98.25 70 GLU A N 1
ATOM 553 C CA . GLU A 1 70 ? -0.201 -6.824 3.954 1.00 98.25 70 GLU A CA 1
ATOM 554 C C . GLU A 1 70 ? -1.700 -6.562 4.136 1.00 98.25 70 GLU A C 1
ATOM 556 O O . GLU A 1 70 ? -2.523 -7.458 3.976 1.00 98.25 70 GLU A O 1
ATOM 561 N N . LEU A 1 71 ? -2.092 -5.306 4.371 1.00 98.56 71 LEU A N 1
ATOM 562 C CA . LEU A 1 71 ? -3.502 -4.947 4.530 1.00 98.56 71 LEU A CA 1
ATOM 563 C C . LEU A 1 71 ? -4.314 -5.254 3.266 1.00 98.56 71 LEU A C 1
ATOM 565 O O . LEU A 1 71 ? -5.461 -5.692 3.360 1.00 98.56 71 LEU A O 1
ATOM 569 N N . CYS A 1 72 ? -3.748 -5.015 2.080 1.00 98.44 72 CYS A N 1
ATOM 570 C CA . CYS A 1 72 ? -4.425 -5.311 0.821 1.00 98.44 72 CYS 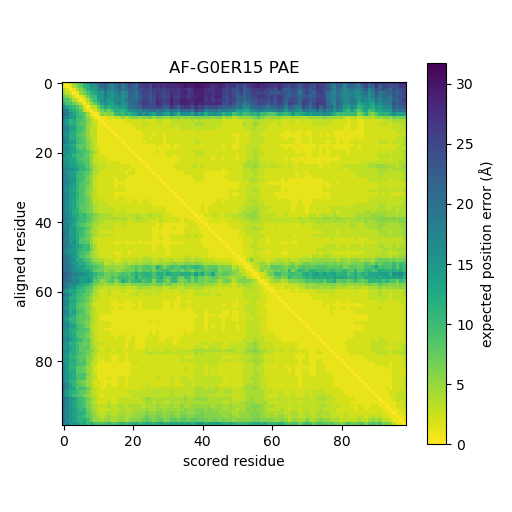A CA 1
ATOM 571 C C . CYS A 1 72 ? -4.568 -6.820 0.569 1.00 98.44 72 CYS A C 1
ATOM 573 O O . CYS A 1 72 ? -5.591 -7.248 0.030 1.00 98.44 72 CYS A O 1
ATOM 575 N N . GLU A 1 73 ? -3.579 -7.615 0.972 1.00 98.00 73 GLU A N 1
ATOM 576 C CA . GLU A 1 73 ? -3.648 -9.075 0.976 1.00 98.00 73 GLU A CA 1
ATOM 577 C C . GLU A 1 73 ? -4.724 -9.578 1.949 1.00 98.00 73 GLU A C 1
ATOM 579 O O . GLU A 1 73 ? -5.588 -10.357 1.546 1.00 98.00 73 GLU A O 1
ATOM 584 N N . GLU A 1 74 ? -4.744 -9.078 3.189 1.00 98.12 74 GLU A N 1
ATOM 585 C CA . GLU A 1 74 ? -5.764 -9.401 4.199 1.00 98.12 74 GLU A CA 1
ATOM 586 C C . GLU A 1 74 ? -7.180 -9.064 3.700 1.00 98.12 74 GLU A C 1
ATOM 588 O O . GLU A 1 74 ? -8.134 -9.816 3.920 1.00 98.12 74 GLU A O 1
ATOM 593 N N . ALA A 1 75 ? -7.315 -7.954 2.966 1.00 98.00 75 ALA A N 1
ATOM 594 C CA . ALA A 1 75 ? -8.551 -7.538 2.307 1.00 98.00 75 ALA A CA 1
ATOM 595 C C . ALA A 1 75 ? -8.887 -8.343 1.035 1.00 98.00 75 ALA A C 1
ATOM 597 O O . ALA A 1 75 ? -9.912 -8.078 0.404 1.00 98.00 75 ALA A O 1
ATOM 598 N N . LYS A 1 76 ? -8.0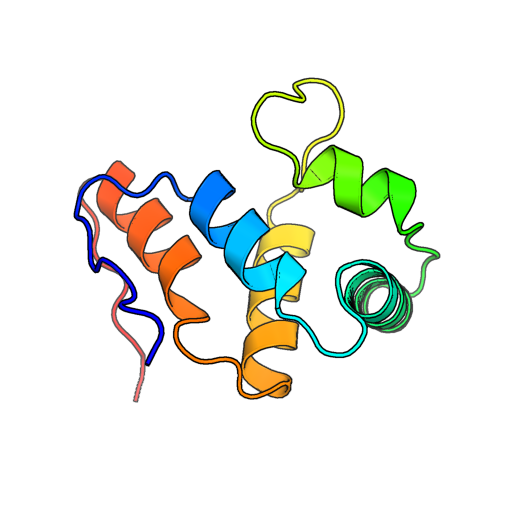55 -9.324 0.661 1.00 97.62 76 LYS A N 1
ATOM 599 C CA . LYS A 1 76 ? -8.210 -10.203 -0.509 1.00 97.62 76 LYS A CA 1
ATOM 600 C C . LYS A 1 76 ? -8.291 -9.440 -1.834 1.00 97.62 76 LYS A C 1
ATOM 602 O O . LYS A 1 76 ? -9.056 -9.807 -2.723 1.00 97.62 76 LYS A O 1
ATOM 607 N N . LEU A 1 77 ? -7.516 -8.362 -1.972 1.00 97.00 77 LEU A N 1
ATOM 608 C CA . LEU A 1 77 ? -7.450 -7.602 -3.220 1.00 97.00 77 LEU A CA 1
ATOM 609 C C . LEU A 1 77 ? -6.611 -8.333 -4.267 1.00 97.00 77 LEU A C 1
ATOM 611 O O . LEU A 1 77 ? -5.428 -8.608 -4.067 1.00 97.00 77 LEU A O 1
ATOM 615 N N . ASP A 1 78 ? -7.204 -8.558 -5.437 1.00 95.00 78 ASP A N 1
ATOM 616 C CA . ASP A 1 78 ? -6.493 -9.144 -6.567 1.00 95.00 78 ASP A CA 1
ATOM 617 C C . ASP A 1 78 ? -5.322 -8.265 -7.029 1.00 95.00 78 ASP A C 1
ATOM 619 O O . ASP A 1 78 ? -5.435 -7.042 -7.230 1.00 95.00 78 ASP A O 1
ATOM 623 N N . GLY A 1 79 ? -4.190 -8.929 -7.266 1.00 93.50 79 GLY A N 1
ATOM 624 C CA . GLY A 1 79 ? -2.968 -8.289 -7.734 1.00 93.50 79 GLY A CA 1
ATOM 625 C C . GLY A 1 79 ? -2.260 -7.460 -6.664 1.00 93.50 79 GLY A C 1
ATOM 626 O O . GLY A 1 79 ? -1.499 -6.559 -7.017 1.00 93.50 79 GLY A O 1
ATOM 627 N N . TRP A 1 80 ? -2.477 -7.744 -5.375 1.00 96.31 80 TRP A N 1
ATOM 628 C CA . TRP A 1 80 ? -1.752 -7.082 -4.287 1.00 96.31 80 TRP A CA 1
ATOM 629 C C . TRP A 1 80 ? -0.226 -7.237 -4.410 1.00 96.31 80 TRP A C 1
ATOM 631 O O . TRP A 1 80 ? 0.504 -6.355 -3.975 1.00 96.31 80 TRP A O 1
ATOM 641 N N . GLN A 1 81 ? 0.277 -8.286 -5.078 1.00 95.44 81 GLN A N 1
ATOM 642 C CA . GLN A 1 81 ? 1.717 -8.488 -5.293 1.00 95.44 81 GLN A CA 1
ATOM 643 C C . GLN A 1 81 ? 2.317 -7.589 -6.386 1.00 95.44 81 GLN A C 1
ATOM 645 O O . GLN A 1 81 ? 3.540 -7.527 -6.517 1.00 95.44 81 GLN A O 1
ATOM 650 N N . ILE A 1 82 ? 1.497 -6.937 -7.223 1.00 95.00 82 ILE A N 1
ATOM 651 C CA . ILE A 1 82 ? 1.975 -6.192 -8.402 1.00 95.00 82 ILE A CA 1
ATOM 652 C C . ILE A 1 82 ? 2.976 -5.087 -8.030 1.00 95.00 82 ILE A C 1
ATOM 654 O O . ILE A 1 82 ? 4.015 -5.030 -8.688 1.00 95.00 82 ILE A O 1
ATOM 658 N N . PRO 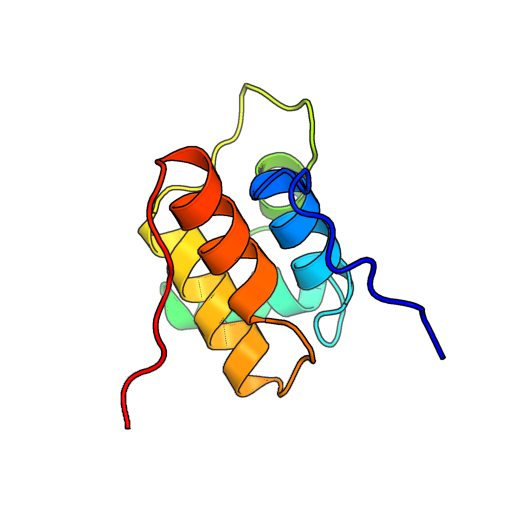A 1 83 ? 2.753 -4.255 -6.990 1.00 95.31 83 PRO A N 1
ATOM 659 C CA . PRO A 1 83 ? 3.732 -3.245 -6.598 1.00 95.31 83 PRO A CA 1
ATOM 660 C C . PRO A 1 83 ? 5.093 -3.852 -6.234 1.00 95.31 83 PRO A C 1
ATOM 662 O O . PRO A 1 83 ? 6.116 -3.350 -6.695 1.00 95.31 83 PRO A O 1
ATOM 665 N N . MET A 1 84 ? 5.113 -4.959 -5.481 1.00 95.56 84 MET A N 1
ATOM 666 C CA . MET A 1 84 ? 6.356 -5.640 -5.100 1.00 95.56 84 MET A CA 1
ATOM 667 C C . MET A 1 84 ? 7.060 -6.254 -6.315 1.00 95.56 84 MET A C 1
ATOM 669 O O . MET A 1 84 ? 8.269 -6.114 -6.477 1.00 95.56 84 MET A O 1
ATOM 673 N N . ARG A 1 85 ? 6.307 -6.888 -7.222 1.00 95.25 85 ARG A N 1
ATOM 674 C CA . ARG A 1 85 ? 6.857 -7.429 -8.476 1.00 95.25 85 ARG A CA 1
ATOM 675 C C . ARG A 1 85 ? 7.472 -6.333 -9.342 1.00 95.25 85 ARG A C 1
ATOM 677 O O . ARG A 1 85 ? 8.577 -6.523 -9.837 1.00 95.25 85 ARG A O 1
ATOM 684 N N . ALA A 1 86 ? 6.794 -5.195 -9.479 1.00 93.69 86 ALA A N 1
ATOM 685 C CA . ALA A 1 86 ? 7.307 -4.029 -10.193 1.00 93.69 86 ALA A CA 1
ATOM 686 C C . ALA A 1 86 ? 8.583 -3.471 -9.540 1.00 93.69 86 ALA A C 1
ATOM 688 O O . ALA A 1 86 ? 9.544 -3.149 -10.240 1.00 93.69 86 ALA A O 1
ATOM 689 N N . LEU A 1 87 ? 8.624 -3.409 -8.202 1.00 93.50 87 LEU A N 1
ATOM 690 C CA . LEU A 1 87 ? 9.814 -3.002 -7.457 1.00 93.50 87 LEU A CA 1
ATOM 691 C C . LEU A 1 87 ? 10.993 -3.941 -7.746 1.00 93.50 87 LEU A C 1
ATOM 693 O O . LEU A 1 87 ? 12.054 -3.466 -8.135 1.00 93.50 87 LEU A O 1
ATOM 697 N N . CYS A 1 88 ? 10.817 -5.259 -7.618 1.00 94.69 88 CYS A N 1
ATOM 698 C CA . CYS A 1 88 ? 11.870 -6.226 -7.934 1.00 94.69 88 CYS A CA 1
ATOM 699 C C . CYS A 1 88 ? 12.319 -6.124 -9.399 1.00 94.69 88 CYS A C 1
ATOM 701 O O . CYS A 1 88 ? 13.521 -6.071 -9.662 1.00 94.69 88 CYS A O 1
ATOM 703 N N . TRP A 1 89 ? 11.369 -6.026 -10.334 1.00 92.88 89 TRP A N 1
ATOM 704 C CA . TRP A 1 89 ? 11.653 -5.957 -11.767 1.00 92.88 89 TRP A CA 1
ATOM 705 C C . TRP A 1 89 ? 12.550 -4.769 -12.124 1.00 92.88 89 TRP A C 1
ATOM 707 O O . TRP A 1 89 ? 13.531 -4.925 -12.851 1.00 92.88 89 TRP A O 1
ATOM 717 N N . ARG A 1 90 ? 12.288 -3.595 -11.530 1.00 90.00 90 ARG A N 1
ATOM 718 C CA . ARG A 1 90 ? 13.112 -2.385 -11.690 1.00 90.00 90 ARG A CA 1
ATOM 719 C C . ARG A 1 90 ? 14.589 -2.606 -11.343 1.00 90.00 90 ARG A C 1
ATOM 721 O O . ARG A 1 90 ? 15.451 -1.901 -11.861 1.00 90.00 90 ARG A O 1
ATOM 728 N N . HIS A 1 91 ? 14.880 -3.566 -10.474 1.00 92.12 91 HIS A N 1
ATOM 729 C CA . HIS A 1 91 ? 16.230 -3.902 -10.035 1.00 92.12 91 HIS A CA 1
ATOM 730 C C . HIS A 1 91 ? 16.805 -5.150 -10.725 1.00 92.12 91 HIS A C 1
ATOM 732 O O . HIS A 1 91 ? 17.818 -5.675 -10.273 1.00 92.12 91 HIS A O 1
ATOM 738 N N . GLY A 1 92 ? 16.181 -5.644 -11.801 1.00 92.06 92 GLY A N 1
ATOM 739 C CA . GLY A 1 92 ? 16.606 -6.881 -12.465 1.00 92.06 92 GLY A CA 1
ATOM 740 C C . GLY A 1 92 ? 16.384 -8.129 -11.604 1.00 92.06 92 GLY A C 1
ATOM 741 O O . GLY A 1 92 ? 17.051 -9.141 -11.798 1.00 92.06 92 GLY A O 1
ATOM 742 N N . MET A 1 93 ? 15.469 -8.049 -10.635 1.00 95.31 93 MET A N 1
ATOM 743 C CA . MET A 1 93 ? 15.109 -9.136 -9.729 1.00 95.31 93 MET A CA 1
ATOM 744 C C . MET A 1 93 ? 13.671 -9.595 -9.979 1.00 95.31 93 MET A C 1
ATOM 746 O O . MET A 1 93 ? 12.852 -8.878 -10.552 1.00 95.31 93 MET A O 1
ATOM 750 N N . VAL A 1 94 ? 13.327 -10.782 -9.484 1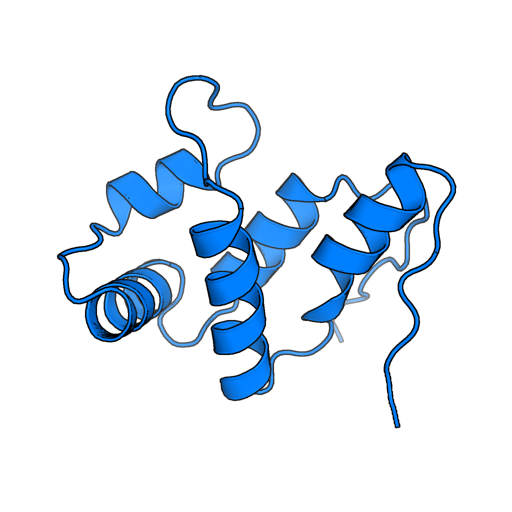.00 93.12 94 VAL A N 1
ATOM 751 C CA . VAL A 1 94 ? 11.957 -11.307 -9.518 1.00 93.12 94 VAL A CA 1
ATOM 752 C C . VAL A 1 94 ? 11.479 -11.620 -8.104 1.00 93.12 94 VAL A C 1
ATOM 754 O O . VAL A 1 94 ? 12.197 -12.236 -7.320 1.00 93.12 94 VAL A O 1
ATOM 757 N N . ALA A 1 95 ? 10.259 -11.191 -7.774 1.00 92.94 95 ALA A N 1
ATOM 758 C CA . ALA A 1 95 ? 9.600 -11.577 -6.530 1.00 92.94 95 ALA A CA 1
ATOM 759 C C . ALA A 1 95 ? 8.991 -12.978 -6.687 1.00 92.94 95 ALA A C 1
ATOM 761 O O . ALA A 1 95 ? 8.093 -13.173 -7.513 1.00 92.94 95 ALA A O 1
ATOM 762 N N . ILE A 1 96 ? 9.467 -13.938 -5.894 1.00 92.94 96 ILE A N 1
ATOM 763 C CA . ILE A 1 96 ? 8.998 -15.328 -5.903 1.00 92.94 96 ILE A CA 1
ATOM 764 C C . ILE A 1 96 ? 8.174 -15.563 -4.627 1.00 92.94 96 ILE A C 1
ATOM 766 O O . ILE A 1 96 ? 8.701 -15.330 -3.539 1.00 92.94 96 ILE A O 1
ATOM 770 N N . PRO A 1 97 ? 6.897 -15.981 -4.726 1.00 88.88 97 PRO A N 1
ATOM 771 C CA . PRO A 1 97 ? 6.105 -16.319 -3.548 1.00 88.88 97 PRO A CA 1
ATOM 772 C C . PRO A 1 97 ? 6.692 -17.552 -2.852 1.00 88.88 97 PRO A C 1
ATOM 774 O O . PRO A 1 97 ? 7.123 -18.496 -3.517 1.00 88.88 97 PRO A O 1
ATOM 777 N N . LEU A 1 98 ? 6.701 -17.535 -1.520 1.00 89.75 98 LEU A N 1
ATOM 778 C CA . LEU A 1 98 ? 7.091 -18.694 -0.720 1.00 89.75 98 LEU A CA 1
ATOM 779 C C . LEU A 1 98 ? 5.914 -19.688 -0.604 1.00 89.75 98 LEU A C 1
ATOM 781 O O . LEU A 1 98 ? 4.767 -19.242 -0.700 1.00 89.75 98 LEU A O 1
ATOM 785 N N . PRO A 1 99 ? 6.190 -21.001 -0.452 1.00 85.31 99 PRO A N 1
ATOM 786 C CA . PRO A 1 99 ? 5.167 -22.035 -0.269 1.00 85.31 99 PRO A CA 1
ATOM 787 C C . PRO A 1 99 ? 4.319 -21.862 0.992 1.00 85.31 99 PRO A C 1
ATOM 789 O O . PRO A 1 99 ? 4.864 -21.369 2.007 1.00 85.31 99 PRO A O 1
#

pLDDT: mean 89.0, std 15.25, range [32.91, 98.56]